Protein AF-A0A7K4IQ13-F1 (afdb_monomer)

Structure (mmCIF, N/CA/C/O backbone):
data_AF-A0A7K4IQ13-F1
#
_entry.id   AF-A0A7K4IQ13-F1
#
loop_
_atom_site.group_PDB
_atom_site.id
_atom_site.type_symbol
_atom_site.label_atom_id
_atom_site.label_alt_id
_atom_site.label_comp_id
_atom_site.label_asym_id
_atom_site.label_entity_id
_atom_site.label_seq_id
_atom_site.pdbx_PDB_ins_code
_atom_site.Cartn_x
_atom_site.Cartn_y
_atom_site.Cartn_z
_atom_site.occupancy
_atom_site.B_iso_or_equiv
_atom_site.auth_seq_id
_atom_site.auth_comp_id
_atom_site.auth_asym_id
_atom_site.auth_atom_id
_atom_site.pdbx_PDB_model_num
ATOM 1 N N . MET A 1 1 ? 28.614 -69.315 76.384 1.00 42.28 1 MET A N 1
ATOM 2 C CA . MET A 1 1 ? 30.089 -69.411 76.295 1.00 42.28 1 MET A CA 1
ATOM 3 C C . MET A 1 1 ? 30.608 -68.088 75.738 1.00 42.28 1 MET A C 1
ATOM 5 O O . MET A 1 1 ? 30.127 -67.662 74.700 1.00 42.28 1 MET A O 1
ATOM 9 N N . ARG A 1 2 ? 31.474 -67.392 76.486 1.00 43.94 2 ARG A N 1
ATOM 10 C CA . ARG A 1 2 ? 32.083 -66.089 76.145 1.00 43.94 2 ARG A CA 1
ATOM 11 C C . ARG A 1 2 ? 33.212 -66.243 75.112 1.00 43.94 2 ARG A C 1
ATOM 13 O O . ARG A 1 2 ? 33.940 -67.225 75.217 1.00 43.94 2 ARG A O 1
ATOM 20 N N . ARG A 1 3 ? 33.413 -65.222 74.262 1.00 45.34 3 ARG A N 1
ATOM 21 C CA . ARG A 1 3 ? 34.690 -64.561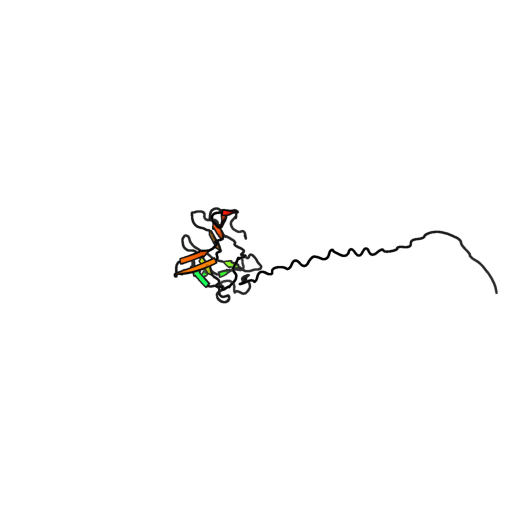 73.851 1.00 45.34 3 ARG A CA 1
ATOM 22 C C . ARG A 1 3 ? 34.339 -63.527 72.755 1.00 45.34 3 ARG A C 1
ATOM 24 O O . ARG A 1 3 ? 33.734 -63.914 71.771 1.00 45.34 3 ARG A O 1
ATOM 31 N N . ILE A 1 4 ? 34.369 -62.210 72.983 1.00 48.09 4 ILE A N 1
ATOM 32 C CA . ILE A 1 4 ? 35.481 -61.262 73.224 1.00 48.09 4 ILE A CA 1
ATOM 33 C C . ILE A 1 4 ? 36.246 -60.859 71.942 1.00 48.09 4 ILE A C 1
ATOM 35 O O . ILE A 1 4 ? 36.981 -61.660 71.384 1.00 48.09 4 ILE A O 1
ATOM 39 N N . LEU A 1 5 ? 36.079 -59.562 71.631 1.00 46.88 5 LEU A N 1
ATOM 40 C CA . LEU A 1 5 ? 36.962 -58.551 71.022 1.00 46.88 5 LEU A CA 1
ATOM 41 C C . LEU A 1 5 ? 37.501 -58.687 69.586 1.00 46.88 5 LEU A C 1
ATOM 43 O O . LEU A 1 5 ? 38.212 -59.618 69.235 1.00 46.88 5 LEU A O 1
ATOM 47 N N . GLY A 1 6 ? 37.318 -57.585 68.851 1.00 41.12 6 GLY A N 1
ATOM 48 C CA . GLY A 1 6 ? 38.087 -57.192 67.672 1.00 41.12 6 GLY A CA 1
ATOM 49 C C . GLY A 1 6 ? 37.894 -55.703 67.375 1.00 41.12 6 GLY A C 1
ATOM 50 O O . GLY A 1 6 ? 37.274 -55.340 66.385 1.00 41.12 6 GLY A O 1
ATOM 51 N N . LEU A 1 7 ? 38.350 -54.856 68.300 1.00 46.22 7 LEU A N 1
ATOM 52 C CA . LEU A 1 7 ? 38.384 -53.396 68.211 1.00 46.22 7 LEU A CA 1
ATOM 53 C C . LEU A 1 7 ? 39.556 -52.975 67.298 1.00 46.22 7 LEU A C 1
ATOM 55 O O . LEU A 1 7 ? 40.706 -53.216 67.651 1.00 46.22 7 LEU A O 1
ATOM 59 N N . GLY A 1 8 ? 39.278 -52.343 66.157 1.00 43.00 8 GLY A N 1
ATOM 60 C CA . GLY A 1 8 ? 40.251 -51.602 65.334 1.00 43.00 8 GLY A CA 1
ATOM 61 C C . GLY A 1 8 ? 39.627 -50.248 64.989 1.00 43.00 8 GLY A C 1
ATOM 62 O O . GLY A 1 8 ? 38.702 -50.198 64.194 1.00 43.00 8 GLY A O 1
ATOM 63 N N . ILE A 1 9 ? 39.808 -49.219 65.818 1.00 45.72 9 ILE A N 1
ATOM 64 C CA . ILE A 1 9 ? 40.898 -48.228 65.773 1.00 45.72 9 ILE A CA 1
ATOM 65 C C . ILE A 1 9 ? 40.763 -47.259 64.581 1.00 45.72 9 ILE A C 1
ATOM 67 O O . ILE A 1 9 ? 41.115 -47.571 63.455 1.00 45.72 9 ILE A O 1
ATOM 71 N N . LEU A 1 10 ? 40.307 -46.056 64.952 1.00 36.22 10 LEU A N 1
ATOM 72 C CA . LEU A 1 10 ? 40.740 -44.721 64.523 1.00 36.22 10 LEU A CA 1
ATOM 73 C C . LEU A 1 10 ? 40.599 -44.249 63.061 1.00 36.22 10 LEU A C 1
ATOM 75 O O . LEU A 1 10 ? 41.288 -44.688 62.153 1.00 36.22 10 LEU A O 1
ATOM 79 N N . MET A 1 11 ? 39.929 -43.095 63.006 1.00 38.78 11 MET A N 1
ATOM 80 C CA . MET A 1 11 ? 40.331 -41.857 62.329 1.00 38.78 11 MET A CA 1
ATOM 81 C C . MET A 1 11 ? 39.839 -41.563 60.907 1.00 38.78 11 MET A C 1
ATOM 83 O O . MET A 1 11 ? 40.251 -42.157 59.923 1.00 38.78 11 MET A O 1
ATOM 87 N N . ALA A 1 12 ? 39.113 -40.438 60.877 1.00 39.72 12 ALA A N 1
ATOM 88 C CA . ALA A 1 12 ? 39.183 -39.378 59.880 1.00 39.72 12 ALA A CA 1
ATOM 89 C C . ALA A 1 12 ? 38.514 -39.656 58.529 1.00 39.72 12 ALA A C 1
ATOM 91 O O . ALA A 1 12 ? 39.126 -40.145 57.592 1.00 39.72 12 ALA A O 1
ATOM 92 N N . THR A 1 13 ? 37.296 -39.148 58.348 1.00 45.19 13 THR A N 1
ATOM 93 C CA . THR A 1 13 ? 37.135 -37.822 57.725 1.00 45.19 13 THR A CA 1
ATOM 94 C C . THR A 1 13 ? 35.671 -37.385 57.723 1.00 45.19 13 THR A C 1
ATOM 96 O O . THR A 1 13 ? 34.765 -38.052 57.239 1.00 45.19 13 THR A O 1
ATOM 99 N N . LEU A 1 14 ? 35.485 -36.221 58.331 1.00 41.53 14 LEU A N 1
ATOM 100 C CA . LEU A 1 14 ? 34.365 -35.306 58.222 1.00 41.53 14 LEU A CA 1
ATOM 101 C C . LEU A 1 14 ? 34.115 -34.949 56.745 1.00 41.53 14 LEU A C 1
ATOM 103 O O . LEU A 1 14 ? 35.002 -34.379 56.117 1.00 41.53 14 LEU A O 1
ATOM 107 N N . LEU A 1 15 ? 32.917 -35.196 56.210 1.00 40.38 15 LEU A N 1
ATOM 108 C CA . LEU A 1 15 ? 32.418 -34.430 55.064 1.00 40.38 15 LEU A CA 1
ATOM 109 C C . LEU A 1 15 ? 30.905 -34.224 55.186 1.00 40.38 15 LEU A C 1
ATOM 111 O O . LEU A 1 15 ? 30.077 -34.972 54.674 1.00 40.38 15 LEU A O 1
ATOM 115 N N . LEU A 1 16 ? 30.569 -33.188 55.946 1.00 40.03 16 LEU A N 1
ATOM 116 C CA . LEU A 1 16 ? 29.243 -32.604 56.041 1.00 40.03 16 LEU A CA 1
ATOM 117 C C . LEU A 1 16 ? 29.014 -31.767 54.770 1.00 40.03 16 LEU A C 1
ATOM 119 O O . LEU A 1 16 ? 29.507 -30.646 54.681 1.00 40.03 16 LEU A O 1
ATOM 123 N N . ILE A 1 17 ? 28.310 -32.300 53.769 1.00 48.56 17 ILE A N 1
ATOM 124 C CA . ILE A 1 17 ? 27.869 -31.497 52.618 1.00 48.56 17 ILE A CA 1
ATOM 125 C C . ILE A 1 17 ? 26.557 -30.814 53.012 1.00 48.56 17 ILE A C 1
ATOM 127 O O . ILE A 1 17 ? 25.471 -31.371 52.863 1.00 48.56 17 ILE A O 1
ATOM 131 N N . ILE A 1 18 ? 26.667 -29.601 53.556 1.00 51.41 18 ILE A N 1
ATOM 132 C CA . ILE A 1 18 ? 25.549 -28.657 53.630 1.00 51.41 18 ILE A CA 1
ATOM 133 C C . ILE A 1 18 ? 25.369 -28.108 52.213 1.00 51.41 18 ILE A C 1
ATOM 135 O O . ILE A 1 18 ? 26.139 -27.262 51.767 1.00 51.41 18 ILE A O 1
ATOM 139 N N . ALA A 1 19 ? 24.373 -28.612 51.488 1.00 47.44 19 ALA A N 1
ATOM 140 C CA . ALA A 1 19 ? 23.923 -27.991 50.251 1.00 47.44 19 ALA A CA 1
ATOM 141 C C . ALA A 1 19 ? 23.098 -26.745 50.609 1.00 47.44 19 ALA A C 1
ATOM 143 O O . ALA A 1 19 ? 21.903 -26.827 50.889 1.00 47.44 19 ALA A O 1
ATOM 144 N N . THR A 1 20 ? 23.742 -25.582 50.653 1.00 50.31 20 THR A N 1
ATOM 145 C CA . THR A 1 20 ? 23.056 -24.289 50.693 1.00 50.31 20 THR A CA 1
ATOM 146 C C . THR A 1 20 ? 22.404 -24.039 49.336 1.00 50.31 20 THR A C 1
ATOM 148 O O . THR A 1 20 ? 23.072 -23.741 48.348 1.00 50.31 20 THR A O 1
ATOM 151 N N . VAL A 1 21 ? 21.078 -24.159 49.283 1.00 54.03 21 VAL A N 1
ATOM 152 C CA . VAL A 1 21 ? 20.276 -23.687 48.151 1.00 54.03 21 VAL A CA 1
ATOM 153 C C . VAL A 1 21 ? 20.292 -22.158 48.188 1.00 54.03 21 VAL A C 1
ATOM 155 O O . VAL A 1 21 ? 19.610 -21.538 49.000 1.00 54.03 21 VAL A O 1
ATOM 158 N N . LEU A 1 22 ? 21.098 -21.540 47.325 1.00 47.72 22 LEU A N 1
ATOM 159 C CA . LEU A 1 22 ? 20.989 -20.119 47.008 1.00 47.72 22 LEU A CA 1
ATOM 160 C C . LEU A 1 22 ? 19.733 -19.931 46.152 1.00 47.72 22 LEU A C 1
ATOM 162 O O . LEU A 1 22 ? 19.779 -20.032 44.929 1.00 47.72 22 LEU A O 1
ATOM 166 N N . THR A 1 23 ? 18.589 -19.680 46.788 1.00 52.91 23 THR A N 1
ATOM 167 C CA . THR A 1 23 ? 17.427 -19.131 46.086 1.00 52.91 23 THR A CA 1
ATOM 168 C C . THR A 1 23 ? 17.742 -17.684 45.728 1.00 52.91 23 THR A C 1
ATOM 170 O O . THR A 1 23 ? 17.546 -16.775 46.534 1.00 52.91 23 THR A O 1
ATOM 173 N N . THR A 1 24 ? 18.261 -17.456 44.526 1.00 53.44 24 THR A N 1
ATOM 174 C CA . THR A 1 24 ? 18.247 -16.126 43.922 1.00 53.44 24 THR A CA 1
ATOM 175 C C . THR A 1 24 ? 16.792 -15.802 43.601 1.00 53.44 24 THR A C 1
ATOM 177 O O . THR A 1 24 ? 16.239 -16.320 42.631 1.00 53.44 24 THR A O 1
ATOM 180 N N . SER A 1 25 ? 16.139 -14.994 44.434 1.00 58.91 25 SER A N 1
ATOM 181 C CA . SER A 1 25 ? 14.887 -14.351 44.042 1.00 58.91 25 SER A CA 1
ATOM 182 C C . SER A 1 25 ? 15.201 -13.456 42.846 1.00 58.91 25 SER A C 1
ATOM 184 O O . SER A 1 25 ? 15.948 -12.485 42.990 1.00 58.91 25 SER A O 1
ATOM 186 N N . ALA A 1 26 ? 14.685 -13.810 41.667 1.00 64.00 26 ALA A N 1
ATOM 187 C CA . ALA A 1 26 ? 14.697 -12.910 40.524 1.00 64.00 26 ALA A CA 1
ATOM 188 C C . ALA A 1 26 ? 14.085 -11.564 40.959 1.00 64.00 26 ALA A C 1
ATOM 190 O O . ALA A 1 26 ? 13.121 -11.567 41.735 1.00 64.00 26 ALA A O 1
ATOM 191 N N . PRO A 1 27 ? 14.649 -10.419 40.541 1.00 58.81 27 PRO A N 1
ATOM 192 C CA . PRO A 1 27 ? 14.040 -9.134 40.837 1.00 58.81 27 PRO A CA 1
ATOM 193 C C . PRO A 1 27 ? 12.624 -9.135 40.262 1.00 58.81 27 PRO A C 1
ATOM 195 O O . PRO A 1 27 ? 12.426 -9.536 39.118 1.00 58.81 27 PRO A O 1
ATOM 198 N N . ASN A 1 28 ? 11.652 -8.716 41.076 1.00 58.06 28 ASN A N 1
ATOM 199 C CA . ASN A 1 28 ? 10.285 -8.470 40.636 1.00 58.06 28 ASN A CA 1
ATOM 200 C C . ASN A 1 28 ? 10.346 -7.578 39.393 1.00 58.06 28 ASN A C 1
ATOM 202 O O . ASN A 1 28 ? 10.664 -6.391 39.508 1.00 58.06 28 ASN A O 1
ATOM 206 N N . GLU A 1 29 ? 10.076 -8.143 38.216 1.00 60.78 29 GLU A N 1
ATOM 207 C CA . GLU A 1 29 ? 9.825 -7.346 37.027 1.00 60.78 29 GLU A CA 1
ATOM 208 C C . GLU A 1 29 ? 8.615 -6.481 37.355 1.00 60.78 29 GLU A C 1
ATOM 210 O O . GLU A 1 29 ? 7.496 -6.969 37.531 1.00 60.78 29 GLU A O 1
ATOM 215 N N . ALA A 1 30 ? 8.868 -5.187 37.543 1.00 54.69 30 ALA A N 1
ATOM 216 C CA . ALA A 1 30 ? 7.815 -4.202 37.599 1.00 54.69 30 ALA A CA 1
ATOM 217 C C . ALA A 1 30 ? 6.962 -4.429 36.353 1.00 54.69 30 ALA A C 1
ATOM 219 O O . ALA A 1 30 ? 7.475 -4.346 35.237 1.00 54.69 30 ALA A O 1
ATOM 220 N N . SER A 1 31 ? 5.688 -4.767 36.553 1.00 55.50 31 SER A N 1
ATOM 221 C CA . SER A 1 31 ? 4.719 -4.886 35.477 1.00 55.50 31 SER A CA 1
ATOM 222 C C . SER A 1 31 ? 4.691 -3.548 34.753 1.00 55.50 31 SER A C 1
ATOM 224 O O . SER A 1 31 ? 4.057 -2.590 35.206 1.00 55.50 31 SER A O 1
ATOM 226 N N . ILE A 1 32 ? 5.431 -3.451 33.652 1.00 54.22 32 ILE A N 1
ATOM 227 C CA . ILE A 1 32 ? 5.249 -2.368 32.709 1.00 54.22 32 ILE A CA 1
ATOM 228 C C . ILE A 1 32 ? 3.815 -2.564 32.254 1.00 54.22 32 ILE A C 1
ATOM 230 O O . ILE A 1 32 ? 3.500 -3.589 31.653 1.00 54.22 32 ILE A O 1
ATOM 234 N N . ASN A 1 33 ? 2.934 -1.639 32.632 1.00 47.25 33 ASN A N 1
ATOM 235 C CA . ASN A 1 33 ? 1.609 -1.545 32.046 1.00 47.25 33 ASN A CA 1
ATOM 236 C C . ASN A 1 33 ? 1.839 -1.450 30.540 1.00 47.25 33 ASN A C 1
ATOM 238 O O . ASN A 1 33 ? 2.146 -0.374 30.024 1.00 47.25 33 ASN A O 1
ATOM 242 N N . SER A 1 34 ? 1.782 -2.589 29.851 1.00 50.12 34 SER A N 1
ATOM 243 C CA . SER A 1 34 ? 1.818 -2.628 28.408 1.00 50.12 34 SER A CA 1
ATOM 244 C C . SER A 1 34 ? 0.577 -1.859 27.998 1.00 50.12 34 SER A C 1
ATOM 246 O O . SER A 1 34 ? -0.543 -2.340 28.177 1.00 50.12 34 SER A O 1
ATOM 248 N N . PHE A 1 35 ? 0.762 -0.633 27.518 1.00 51.22 35 PHE A N 1
ATOM 249 C CA . PHE A 1 35 ? -0.228 -0.002 26.668 1.00 51.22 35 PHE A CA 1
ATOM 250 C C . PHE A 1 35 ? -0.378 -0.957 25.488 1.00 51.22 35 PHE A C 1
ATOM 252 O O . PHE A 1 35 ? 0.400 -0.891 24.543 1.00 51.22 35 PHE A O 1
ATOM 259 N N . ALA A 1 36 ? -1.302 -1.913 25.579 1.00 57.41 36 ALA A N 1
ATOM 260 C CA . ALA A 1 36 ? -1.771 -2.610 24.405 1.00 57.41 36 ALA A CA 1
ATOM 261 C C . ALA A 1 36 ? -2.447 -1.507 23.587 1.00 57.41 36 ALA A C 1
ATOM 263 O O . ALA A 1 36 ? -3.448 -0.951 24.058 1.00 57.41 36 ALA A O 1
ATOM 264 N N . PRO A 1 37 ? -1.865 -1.070 22.455 1.00 66.12 37 PRO A N 1
ATOM 265 C CA . PRO A 1 37 ? -2.533 -0.082 21.630 1.00 66.12 37 PRO A CA 1
ATOM 266 C C . PRO A 1 37 ? -3.921 -0.634 21.309 1.00 66.12 37 PRO A C 1
ATOM 268 O O . PRO A 1 37 ? -4.062 -1.820 21.014 1.00 66.12 37 PRO A O 1
ATOM 271 N N . ASN A 1 38 ? -4.955 0.200 21.418 1.00 85.81 38 ASN A N 1
ATOM 272 C CA . ASN A 1 38 ? -6.277 -0.189 20.949 1.00 85.81 38 ASN A CA 1
ATOM 273 C C . ASN A 1 38 ? -6.179 -0.368 19.427 1.00 85.81 38 ASN A C 1
ATOM 275 O O . ASN A 1 38 ? -6.113 0.615 18.686 1.00 85.81 38 ASN A O 1
ATOM 279 N N . VAL A 1 39 ? -6.045 -1.617 18.981 1.00 90.94 39 VAL A N 1
ATOM 280 C CA . VAL A 1 39 ? -5.856 -1.962 17.573 1.00 90.94 39 VAL A CA 1
ATOM 281 C C . VAL A 1 39 ? -7.176 -1.716 16.852 1.00 90.94 39 VAL A C 1
ATOM 283 O O . VAL A 1 39 ? -8.140 -2.448 17.052 1.00 90.94 39 VAL A O 1
ATOM 286 N N . LEU A 1 40 ? -7.218 -0.680 16.006 1.00 92.75 40 LEU A N 1
ATOM 287 C CA . LEU A 1 40 ? -8.402 -0.375 15.193 1.00 92.75 40 LEU A CA 1
ATOM 288 C C . LEU A 1 40 ? -8.670 -1.480 14.165 1.00 92.75 40 LEU A C 1
ATOM 290 O O . LEU A 1 40 ? -9.816 -1.860 13.950 1.00 92.75 40 LEU A O 1
ATOM 294 N N . PHE A 1 41 ? -7.607 -1.986 13.538 1.00 93.19 41 PHE A N 1
ATOM 295 C CA . PHE A 1 41 ? -7.611 -3.200 12.732 1.00 93.19 41 PHE A CA 1
ATOM 296 C C . PHE A 1 41 ? -6.178 -3.728 12.582 1.00 93.19 41 PHE A C 1
ATOM 298 O O . PHE A 1 41 ? -5.214 -2.972 12.716 1.00 93.19 41 PHE A O 1
ATOM 305 N N . ALA A 1 42 ? -6.057 -5.017 12.285 1.00 95.06 42 ALA A N 1
ATOM 306 C CA . ALA A 1 42 ? -4.822 -5.668 11.870 1.00 95.06 42 ALA A CA 1
ATOM 307 C C . ALA A 1 42 ? -5.166 -6.722 10.815 1.00 95.06 42 ALA A C 1
ATOM 309 O O . ALA A 1 42 ? -6.273 -7.266 10.826 1.00 95.06 42 ALA A O 1
ATOM 310 N N . ASP A 1 43 ? -4.239 -6.969 9.898 1.00 96.81 43 ASP A N 1
ATOM 311 C CA . ASP A 1 43 ? -4.412 -7.953 8.838 1.00 96.81 43 ASP A CA 1
ATOM 312 C C . ASP A 1 43 ? -3.044 -8.514 8.441 1.00 96.81 43 ASP A C 1
ATOM 314 O O . ASP A 1 43 ? -2.156 -7.751 8.062 1.00 96.81 43 ASP A O 1
ATOM 318 N N . ASP A 1 44 ? -2.868 -9.825 8.586 1.00 97.38 44 ASP A N 1
ATOM 319 C CA . ASP A 1 44 ? -1.679 -10.569 8.150 1.00 97.38 44 ASP A CA 1
ATOM 320 C C . ASP A 1 44 ? -1.901 -11.278 6.805 1.00 97.38 44 ASP A C 1
ATOM 322 O O . ASP A 1 44 ? -0.998 -11.918 6.281 1.00 97.38 44 ASP A O 1
ATOM 326 N N . PHE A 1 45 ? -3.100 -11.132 6.230 1.00 98.12 45 PHE A N 1
ATOM 327 C CA . PHE A 1 45 ? -3.538 -11.724 4.971 1.00 98.12 45 PHE A CA 1
ATOM 328 C C . PHE A 1 45 ? -3.650 -13.256 4.924 1.00 98.12 45 PHE A C 1
ATOM 330 O O . PHE A 1 45 ? -4.013 -13.812 3.884 1.00 98.12 45 PHE A O 1
ATOM 337 N N . GLU A 1 46 ? -3.450 -13.966 6.033 1.00 98.38 46 GLU A N 1
ATOM 338 C CA . GLU A 1 46 ? -3.466 -15.436 6.039 1.00 98.38 46 GLU A CA 1
ATOM 339 C C . GLU A 1 46 ? -4.857 -16.025 5.785 1.00 98.38 46 GLU A C 1
ATOM 341 O O . GLU A 1 46 ? -4.995 -17.109 5.206 1.00 98.38 46 GLU A O 1
ATOM 346 N N . GLY A 1 47 ? -5.898 -15.286 6.178 1.00 97.00 47 GLY A N 1
ATOM 347 C CA . GLY A 1 47 ? -7.298 -15.698 6.074 1.00 97.00 47 GLY A CA 1
ATOM 348 C C . GLY A 1 47 ? -7.885 -15.686 4.659 1.00 97.00 47 GLY A C 1
ATOM 349 O O . GLY A 1 47 ? -9.038 -16.080 4.490 1.00 97.00 47 GLY A O 1
ATOM 350 N N . TYR A 1 48 ? -7.133 -15.242 3.650 1.00 98.19 48 TYR A N 1
ATOM 351 C CA . TYR A 1 48 ? -7.630 -15.078 2.283 1.00 98.19 48 TYR A CA 1
ATOM 352 C C . TYR A 1 48 ? -7.116 -16.158 1.326 1.00 98.19 48 TYR A C 1
ATOM 354 O O . TYR A 1 48 ? -6.076 -16.785 1.547 1.00 98.19 48 TYR A O 1
ATOM 362 N N . GLU A 1 49 ? -7.856 -16.378 0.243 1.00 98.31 49 GLU A N 1
ATOM 363 C CA . GLU A 1 49 ? -7.486 -17.317 -0.814 1.00 98.31 49 GLU A CA 1
ATOM 364 C C . GLU A 1 49 ? -6.424 -16.702 -1.738 1.00 98.31 49 GLU A C 1
ATOM 366 O O . GLU A 1 49 ? -6.548 -15.551 -2.162 1.00 98.31 49 GLU A O 1
ATOM 371 N N . VAL A 1 50 ? -5.380 -17.473 -2.053 1.00 98.62 50 VAL A N 1
ATOM 372 C CA . VAL A 1 50 ? -4.328 -17.065 -2.998 1.00 98.62 50 VAL A CA 1
ATOM 373 C C . VAL A 1 50 ? -4.939 -16.856 -4.386 1.00 98.62 50 VAL A C 1
ATOM 375 O O . VAL A 1 50 ? -5.785 -17.632 -4.819 1.00 98.62 50 VAL A O 1
ATOM 378 N N . GLY A 1 51 ? -4.519 -15.804 -5.087 1.00 98.56 51 GLY A N 1
ATOM 379 C CA . GLY A 1 51 ? -5.066 -15.423 -6.391 1.00 98.56 51 GLY A CA 1
ATOM 380 C C . GLY A 1 51 ? -6.359 -14.605 -6.318 1.00 98.56 51 GLY A C 1
ATOM 381 O O . GLY A 1 51 ? -6.960 -14.328 -7.353 1.00 98.56 51 GLY A O 1
ATOM 382 N N . THR A 1 52 ? -6.796 -14.199 -5.121 1.00 98.50 52 THR A N 1
ATOM 383 C CA . THR A 1 52 ? -7.985 -13.350 -4.932 1.00 98.50 52 THR A CA 1
ATOM 384 C C . THR A 1 52 ? -7.625 -12.023 -4.272 1.00 98.50 52 THR A C 1
ATOM 386 O O . THR A 1 52 ? -6.657 -11.946 -3.521 1.00 98.50 52 THR A O 1
ATOM 389 N N . PHE A 1 53 ? -8.404 -10.967 -4.517 1.00 98.75 53 PHE A N 1
ATOM 390 C CA . PHE A 1 53 ? -8.314 -9.733 -3.731 1.00 98.75 53 PHE A CA 1
ATOM 391 C C . PHE A 1 53 ? -9.105 -9.894 -2.414 1.00 98.75 53 PHE A C 1
ATOM 393 O O . PHE A 1 53 ? -10.198 -10.471 -2.438 1.00 98.75 53 PHE A O 1
ATOM 400 N N . PRO A 1 54 ? -8.629 -9.371 -1.264 1.00 98.44 54 PRO A N 1
ATOM 401 C CA . PRO A 1 54 ? -9.203 -9.639 0.062 1.00 98.44 54 PRO A CA 1
ATOM 402 C C . PRO A 1 54 ? -10.507 -8.868 0.371 1.00 98.44 54 PRO A C 1
ATOM 404 O O . PRO A 1 54 ? -10.693 -8.326 1.466 1.00 98.44 54 PRO A O 1
ATOM 407 N N . PHE A 1 55 ? -11.457 -8.837 -0.571 1.00 98.38 55 PHE A N 1
ATOM 408 C CA . PHE A 1 55 ? -12.759 -8.175 -0.414 1.00 98.38 55 PHE A CA 1
ATOM 409 C C . PHE A 1 55 ? -13.550 -8.693 0.795 1.00 98.38 55 PHE A C 1
ATOM 411 O O . PHE A 1 55 ? -14.212 -7.914 1.480 1.00 98.38 55 PHE A O 1
ATOM 418 N N . SER A 1 56 ? -13.455 -9.992 1.103 1.00 97.50 56 SER A N 1
ATOM 419 C CA . SER A 1 56 ? -14.118 -10.609 2.265 1.00 97.50 56 SER A CA 1
ATOM 420 C C . SER A 1 56 ? -13.646 -10.033 3.603 1.00 97.50 56 SER A C 1
ATOM 422 O O . SER A 1 56 ? -14.378 -10.078 4.589 1.00 97.50 56 SER A O 1
ATOM 424 N N . GLY A 1 57 ? -12.451 -9.441 3.626 1.00 96.81 57 GLY A N 1
ATOM 425 C CA . GLY A 1 57 ? -11.881 -8.742 4.769 1.00 96.81 57 GLY A CA 1
ATOM 426 C C . GLY A 1 57 ? -12.314 -7.289 4.902 1.00 96.81 57 GLY A C 1
ATOM 427 O O . GLY A 1 57 ? -11.833 -6.599 5.798 1.00 96.81 57 GLY A O 1
ATOM 428 N N . GLY A 1 58 ? -13.153 -6.784 3.997 1.00 97.69 58 GLY A N 1
ATOM 429 C CA . GLY A 1 58 ? -13.506 -5.366 3.930 1.00 97.69 58 GLY A CA 1
ATOM 430 C C . GLY A 1 58 ? -12.411 -4.481 3.328 1.00 97.69 58 GLY A C 1
ATOM 431 O O . GLY A 1 58 ? -12.432 -3.268 3.537 1.00 97.69 58 GLY A O 1
ATOM 432 N N . TRP A 1 59 ? -11.447 -5.068 2.611 1.00 98.38 59 TRP A N 1
ATOM 433 C CA . TRP A 1 59 ? -10.561 -4.298 1.744 1.00 98.38 59 TRP A CA 1
ATOM 434 C C . TRP A 1 59 ? -11.309 -3.867 0.487 1.00 98.38 59 TRP A C 1
ATOM 436 O O . TRP A 1 59 ? -12.088 -4.621 -0.092 1.00 98.38 59 TRP A O 1
ATOM 446 N N . GLU A 1 60 ? -11.036 -2.649 0.048 1.00 97.94 60 GLU A N 1
ATOM 447 C CA . GLU A 1 60 ? -11.572 -2.062 -1.170 1.00 97.94 60 GLU A CA 1
ATOM 448 C C . GLU A 1 60 ? -10.431 -1.833 -2.155 1.00 97.94 60 GLU A C 1
ATOM 450 O O . GLU A 1 60 ? -9.383 -1.312 -1.773 1.00 97.94 60 GLU A O 1
ATOM 455 N N . LEU A 1 61 ? -10.644 -2.178 -3.424 1.00 97.75 61 LEU A N 1
ATOM 456 C CA . LEU A 1 61 ? -9.750 -1.798 -4.511 1.00 97.75 61 LEU A CA 1
ATOM 457 C C . LEU A 1 61 ? -10.262 -0.489 -5.115 1.00 97.75 61 LEU A C 1
ATOM 459 O O . LEU A 1 61 ? -11.311 -0.466 -5.754 1.00 97.75 61 LEU A O 1
ATOM 463 N N . TRP A 1 62 ? -9.565 0.615 -4.861 1.00 97.12 62 TRP A N 1
ATOM 464 C CA . TRP A 1 62 ? -9.977 1.932 -5.354 1.00 97.12 62 TRP A CA 1
ATOM 465 C C . TRP A 1 62 ? -9.434 2.214 -6.747 1.00 97.12 62 TRP A C 1
ATOM 467 O O . TRP A 1 62 ? -10.174 2.698 -7.600 1.00 97.12 62 TRP A O 1
ATOM 477 N N . PHE A 1 63 ? -8.160 1.894 -6.973 1.00 96.69 63 PHE A N 1
ATOM 478 C CA . PHE A 1 63 ? -7.491 2.008 -8.267 1.00 96.69 63 PHE A CA 1
ATOM 479 C C . PHE A 1 63 ? -6.799 0.684 -8.554 1.00 96.69 63 PHE A C 1
ATOM 481 O O . PHE A 1 63 ? -6.178 0.110 -7.660 1.00 96.69 63 PHE A O 1
ATOM 488 N N . ASN A 1 64 ? -6.914 0.190 -9.779 1.00 96.88 64 ASN A N 1
ATOM 489 C CA . ASN A 1 64 ? -6.505 -1.168 -10.120 1.00 96.88 64 ASN A CA 1
ATOM 490 C C . ASN A 1 64 ? -5.137 -1.272 -10.798 1.00 96.88 64 ASN A C 1
ATOM 492 O O . ASN A 1 64 ? -4.745 -2.371 -11.175 1.00 96.88 64 ASN A O 1
ATOM 496 N N . GLY A 1 65 ? -4.405 -0.163 -10.951 1.00 96.44 65 GLY A N 1
ATOM 497 C CA . GLY A 1 65 ? -3.073 -0.191 -11.547 1.00 96.44 65 GLY A CA 1
ATOM 498 C C . GLY A 1 65 ? -3.072 -0.873 -12.918 1.00 96.44 65 GLY A C 1
ATOM 499 O O . GLY A 1 65 ? -3.756 -0.423 -13.836 1.00 96.44 65 GLY A O 1
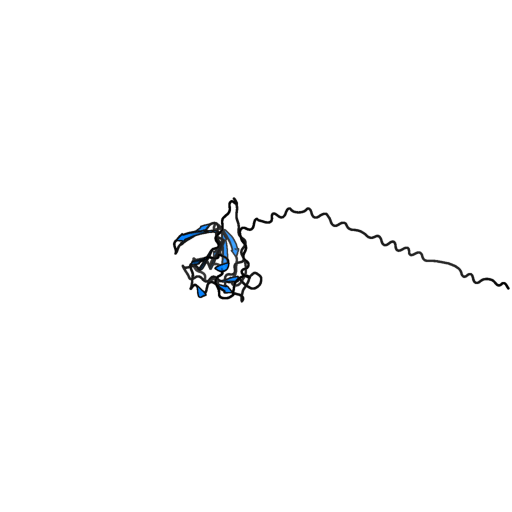ATOM 500 N N . VAL A 1 66 ? -2.311 -1.961 -13.053 1.00 97.12 66 VAL A N 1
ATOM 501 C CA . VAL A 1 66 ? -2.216 -2.739 -14.304 1.00 97.12 66 VAL A CA 1
ATOM 502 C C . VAL A 1 66 ? -3.424 -3.645 -14.598 1.00 97.12 66 VAL A C 1
ATOM 504 O O . VAL A 1 66 ? -3.498 -4.190 -15.694 1.00 97.12 66 VAL A O 1
ATOM 507 N N . GLY A 1 67 ? -4.370 -3.796 -13.667 1.00 98.06 67 GLY A N 1
ATOM 508 C CA . GLY A 1 67 ? -5.562 -4.642 -13.811 1.00 98.06 67 GLY A CA 1
ATOM 509 C C . GLY A 1 67 ? -5.951 -5.320 -12.497 1.00 98.06 67 GLY A C 1
ATOM 510 O O . GLY A 1 67 ? -5.095 -5.546 -11.639 1.00 98.06 67 GLY A O 1
ATOM 511 N N . ASP A 1 68 ? -7.236 -5.638 -12.329 1.00 98.06 68 ASP A N 1
ATOM 512 C CA . ASP A 1 68 ? -7.788 -6.231 -11.100 1.00 98.06 68 ASP A CA 1
ATOM 513 C C . ASP A 1 68 ? -7.145 -7.594 -10.793 1.00 98.06 68 ASP A C 1
ATOM 515 O O . ASP A 1 68 ? -6.875 -7.914 -9.639 1.00 98.06 68 ASP A O 1
ATOM 519 N N . GLU A 1 69 ? -6.829 -8.369 -11.831 1.00 97.75 69 GLU A N 1
ATOM 520 C CA . GLU A 1 69 ? -6.216 -9.696 -11.756 1.00 97.75 69 GLU A CA 1
ATOM 521 C C . GLU A 1 69 ? -4.786 -9.698 -11.194 1.00 97.75 69 GLU A C 1
ATOM 523 O O . GLU A 1 69 ? -4.273 -10.754 -10.834 1.00 97.75 69 GLU A O 1
ATOM 528 N N . TYR A 1 70 ? -4.144 -8.531 -11.099 1.00 98.31 70 TYR A N 1
ATOM 529 C CA . TYR A 1 70 ? -2.796 -8.380 -10.543 1.00 98.31 70 TYR A CA 1
ATOM 530 C C . TYR A 1 70 ? -2.797 -7.927 -9.078 1.00 98.31 70 TYR A C 1
ATOM 532 O O . TYR A 1 70 ? -1.739 -7.920 -8.442 1.00 98.31 70 TYR A O 1
ATOM 540 N N . GLN A 1 71 ? -3.969 -7.559 -8.548 1.00 98.56 71 GLN A N 1
ATOM 541 C CA . GLN A 1 71 ? -4.154 -7.086 -7.178 1.00 98.56 71 GLN A CA 1
ATOM 542 C C . GLN A 1 71 ? -4.705 -8.255 -6.374 1.00 98.56 71 GLN A C 1
ATOM 544 O O . GLN A 1 71 ? -5.904 -8.531 -6.380 1.00 98.56 71 GLN A O 1
ATOM 549 N N . MET A 1 72 ? -3.822 -9.013 -5.741 1.00 98.62 72 MET A N 1
ATOM 550 C CA . MET A 1 72 ? -4.204 -10.312 -5.201 1.00 98.62 72 MET A CA 1
ATOM 551 C C . MET A 1 72 ? -3.332 -10.730 -4.036 1.00 98.62 72 MET A C 1
ATOM 553 O O . MET A 1 72 ? -2.214 -10.256 -3.847 1.00 98.62 72 MET A O 1
ATOM 557 N N . ILE A 1 73 ? -3.869 -11.659 -3.263 1.00 98.75 73 ILE A N 1
ATOM 558 C CA . ILE A 1 73 ? -3.124 -12.395 -2.263 1.00 98.75 73 ILE A CA 1
ATOM 559 C C . ILE A 1 73 ? -2.189 -13.372 -2.966 1.00 98.75 73 ILE A C 1
ATOM 561 O O . ILE A 1 73 ? -2.619 -14.155 -3.814 1.00 98.75 73 ILE A O 1
ATOM 565 N N . VAL A 1 74 ? -0.917 -13.329 -2.593 1.00 98.56 74 VAL A N 1
ATOM 566 C CA . VAL A 1 74 ? 0.141 -14.204 -3.105 1.00 98.56 74 VAL A CA 1
ATOM 567 C C . VAL A 1 74 ? 0.775 -14.980 -1.954 1.00 98.56 74 VAL A C 1
ATOM 569 O O . VAL A 1 74 ? 0.710 -14.534 -0.809 1.00 98.56 74 VAL A O 1
ATOM 572 N N . ASP A 1 75 ? 1.372 -16.134 -2.248 1.00 98.31 75 ASP A N 1
ATOM 573 C CA . ASP A 1 75 ? 2.024 -17.023 -1.271 1.00 98.31 75 ASP A CA 1
ATOM 574 C C . ASP A 1 75 ? 3.489 -17.360 -1.604 1.00 98.31 75 ASP A C 1
ATOM 576 O O . ASP A 1 75 ? 4.161 -18.089 -0.875 1.00 98.31 75 ASP A O 1
ATOM 580 N N . ASN A 1 76 ? 4.014 -16.818 -2.703 1.00 97.19 76 ASN A N 1
ATOM 581 C CA . ASN A 1 76 ? 5.416 -16.964 -3.082 1.00 97.19 76 ASN A CA 1
ATOM 582 C C . ASN A 1 76 ? 6.337 -15.999 -2.316 1.00 97.19 76 ASN A C 1
ATOM 584 O O . ASN A 1 76 ? 7.529 -16.274 -2.193 1.00 97.19 76 ASN A O 1
ATOM 588 N N . ILE A 1 77 ? 5.794 -14.881 -1.822 1.00 96.19 77 ILE A N 1
ATOM 589 C CA . ILE A 1 77 ? 6.489 -13.811 -1.097 1.00 96.19 77 ILE A CA 1
ATOM 590 C C . ILE A 1 77 ? 5.585 -13.321 0.046 1.00 96.19 77 ILE A C 1
ATOM 592 O O . ILE A 1 77 ? 4.422 -12.976 -0.168 1.00 96.19 77 ILE A O 1
ATOM 596 N N . SER A 1 78 ? 6.121 -13.257 1.267 1.00 96.88 78 SER A N 1
ATOM 597 C CA . SER A 1 78 ? 5.391 -12.810 2.459 1.00 96.88 78 SER A CA 1
ATOM 598 C C . SER A 1 78 ? 6.321 -12.181 3.497 1.00 96.88 78 SER A C 1
ATOM 600 O O . SER A 1 78 ? 7.505 -12.514 3.581 1.00 96.88 78 SER A O 1
ATOM 602 N N . ALA A 1 79 ? 5.773 -11.265 4.300 1.00 95.25 79 ALA A N 1
ATOM 603 C CA . ALA A 1 79 ? 6.454 -10.748 5.486 1.00 95.25 79 ALA A CA 1
ATOM 604 C C . ALA A 1 79 ? 6.206 -11.644 6.708 1.00 95.25 79 ALA A C 1
ATOM 606 O O . ALA A 1 79 ? 7.094 -11.821 7.538 1.00 95.25 79 ALA A O 1
ATOM 607 N N . SER A 1 80 ? 4.989 -12.183 6.845 1.00 85.75 80 SER A N 1
ATOM 608 C CA . SER A 1 80 ? 4.617 -13.096 7.926 1.00 85.75 80 SER A CA 1
ATOM 609 C C . SER A 1 80 ? 3.192 -13.637 7.740 1.00 85.75 80 SER A C 1
ATOM 611 O O . SER A 1 80 ? 2.291 -12.815 7.606 1.00 85.75 80 SER A O 1
ATOM 613 N N . PRO A 1 81 ? 2.952 -14.947 7.938 1.00 92.44 81 PRO A N 1
ATOM 614 C CA . PRO A 1 81 ? 3.879 -16.052 7.725 1.00 92.44 81 PRO A CA 1
ATOM 615 C C . PRO A 1 81 ? 3.997 -16.439 6.246 1.00 92.44 81 PRO A C 1
ATOM 617 O O . PRO A 1 81 ? 5.114 -16.508 5.746 1.00 92.44 81 PRO A O 1
ATOM 620 N N . THR A 1 82 ? 2.897 -16.680 5.528 1.00 97.88 82 THR A N 1
ATOM 621 C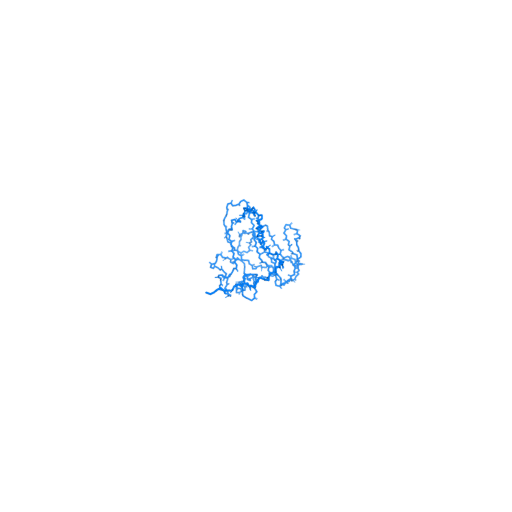 CA . THR A 1 82 ? 2.931 -17.330 4.202 1.00 97.88 82 THR A CA 1
ATOM 622 C C . THR A 1 82 ? 2.316 -16.515 3.083 1.00 97.88 82 THR A C 1
ATOM 624 O O . THR A 1 82 ? 2.650 -16.766 1.932 1.00 97.88 82 THR A O 1
ATOM 627 N N . LYS A 1 83 ? 1.478 -15.524 3.390 1.00 98.62 83 LYS A N 1
ATOM 628 C CA . LYS A 1 83 ? 0.768 -14.727 2.393 1.00 98.62 83 LYS A CA 1
ATOM 629 C C . LYS A 1 83 ? 1.077 -13.243 2.516 1.00 98.62 83 LYS A C 1
ATOM 631 O O . LYS A 1 83 ? 1.519 -12.745 3.550 1.00 98.62 83 LYS A O 1
ATOM 636 N N . SER A 1 84 ? 0.855 -12.520 1.428 1.00 98.56 84 SER A N 1
ATO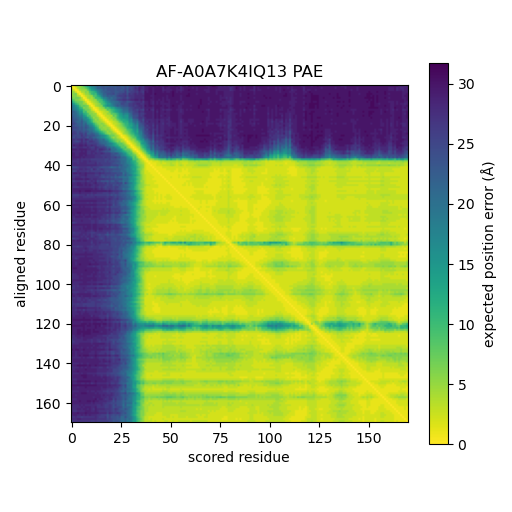M 637 C CA . SER A 1 84 ? 0.836 -11.059 1.419 1.00 98.56 84 SER A CA 1
ATOM 638 C C . SER A 1 84 ? -0.113 -10.533 0.348 1.00 98.56 84 SER A C 1
ATOM 640 O O . SER A 1 84 ? -0.498 -11.259 -0.569 1.00 98.56 84 SER A O 1
ATOM 642 N N . LEU A 1 85 ? -0.517 -9.269 0.474 1.00 98.50 85 LEU A N 1
ATOM 643 C CA . LEU A 1 85 ? -1.236 -8.562 -0.579 1.00 98.50 85 LEU A CA 1
ATOM 644 C C . LEU A 1 85 ? -0.235 -7.963 -1.571 1.00 98.50 85 LEU A C 1
ATOM 646 O O . LEU A 1 85 ? 0.534 -7.072 -1.211 1.00 98.50 85 LEU A O 1
ATOM 650 N N . GLN A 1 86 ? -0.297 -8.408 -2.822 1.00 98.38 86 GLN A N 1
ATOM 651 C CA . GLN A 1 86 ? 0.419 -7.800 -3.935 1.00 98.38 86 GLN A CA 1
ATOM 652 C C . GLN A 1 86 ? -0.411 -6.665 -4.536 1.00 98.38 86 GLN A C 1
ATOM 654 O O . GLN A 1 86 ? -1.603 -6.833 -4.808 1.00 98.38 86 GLN A O 1
ATOM 659 N N . LEU A 1 87 ? 0.243 -5.529 -4.787 1.00 98.38 87 LEU A N 1
ATOM 660 C CA . LEU A 1 87 ? -0.313 -4.422 -5.556 1.00 98.38 87 LEU A CA 1
ATOM 661 C C . LEU A 1 87 ? 0.649 -4.032 -6.675 1.00 98.38 87 LEU A C 1
ATOM 663 O O . LEU A 1 87 ? 1.826 -3.786 -6.423 1.00 98.38 87 LEU A O 1
ATOM 667 N N . TRP A 1 88 ? 0.142 -3.932 -7.902 1.00 97.38 88 TRP A N 1
ATOM 668 C CA . TRP A 1 88 ? 0.927 -3.569 -9.076 1.00 97.38 88 TRP A CA 1
ATOM 669 C C . TRP A 1 88 ? 0.314 -2.366 -9.799 1.00 97.38 88 TRP A C 1
ATOM 671 O O . TRP A 1 88 ? -0.729 -2.456 -10.450 1.00 97.38 88 TRP A O 1
ATOM 681 N N . GLY A 1 89 ? 0.983 -1.219 -9.663 1.00 94.88 89 GLY A N 1
ATOM 682 C CA . GLY A 1 89 ? 0.679 0.012 -10.392 1.00 94.88 89 GLY A CA 1
ATOM 683 C C . GLY A 1 89 ? 1.414 0.142 -11.730 1.00 94.88 89 GLY A C 1
ATOM 684 O O . GLY A 1 89 ? 2.298 -0.635 -12.071 1.00 94.88 89 GLY A O 1
ATOM 685 N N . LEU A 1 90 ? 1.074 1.187 -12.473 1.00 91.44 90 LEU A N 1
ATOM 686 C CA . LEU A 1 90 ? 1.801 1.657 -13.650 1.00 91.44 90 LEU A CA 1
ATOM 687 C C . LEU A 1 90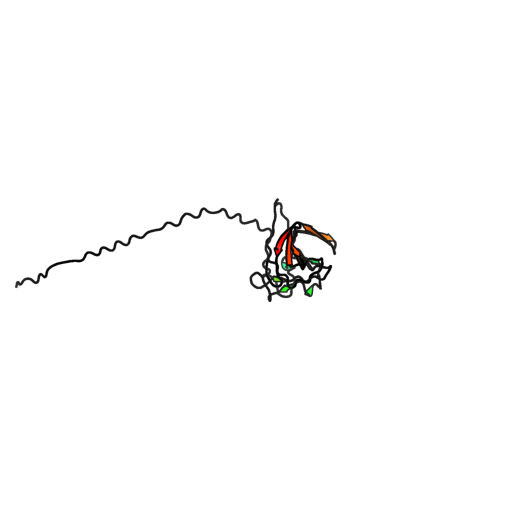 ? 2.148 3.138 -13.479 1.00 91.44 90 LEU A C 1
ATOM 689 O O . LEU A 1 90 ? 1.580 3.830 -12.634 1.00 91.44 90 LEU A O 1
ATOM 693 N N . SER A 1 91 ? 3.089 3.647 -14.274 1.00 88.69 91 SER A N 1
ATOM 694 C CA . SER A 1 91 ? 3.490 5.052 -14.159 1.00 88.69 91 SER A CA 1
ATOM 695 C C . SER A 1 91 ? 2.293 5.988 -14.364 1.00 88.69 91 SER A C 1
ATOM 697 O O . SER A 1 91 ? 1.635 5.963 -15.401 1.00 88.69 91 SER A O 1
ATOM 699 N N . GLY A 1 92 ? 2.012 6.824 -13.365 1.00 88.94 92 GLY A N 1
ATOM 700 C CA . GLY A 1 92 ? 0.860 7.727 -13.345 1.00 88.94 92 GLY A CA 1
ATOM 701 C C . GLY A 1 92 ? -0.468 7.091 -12.916 1.00 88.94 92 GLY A C 1
ATOM 702 O O . GLY A 1 92 ? -1.462 7.812 -12.842 1.00 88.94 92 GLY A O 1
ATOM 703 N N . TRP A 1 93 ? -0.510 5.790 -12.606 1.00 92.56 93 TRP A N 1
ATOM 704 C CA . TRP A 1 93 ? -1.716 5.106 -12.132 1.00 92.56 93 TRP A CA 1
ATOM 705 C C . TRP A 1 93 ? -1.384 3.982 -11.141 1.00 92.56 93 TRP A C 1
ATOM 707 O O . TRP A 1 93 ? -1.005 2.870 -11.508 1.00 92.56 93 TRP A O 1
ATOM 717 N N . ALA A 1 94 ? -1.526 4.282 -9.852 1.00 93.62 94 ALA A N 1
ATOM 718 C CA . ALA A 1 94 ? -1.255 3.329 -8.784 1.00 93.62 94 ALA A CA 1
ATOM 719 C C . ALA A 1 94 ? -2.320 2.221 -8.711 1.00 93.62 94 ALA A C 1
ATOM 721 O O . ALA A 1 94 ? -3.489 2.441 -9.031 1.00 93.62 94 ALA A O 1
ATOM 722 N N . ALA A 1 95 ? -1.926 1.053 -8.205 1.00 97.06 95 ALA A N 1
ATOM 723 C CA . ALA A 1 95 ? -2.866 0.153 -7.551 1.00 97.06 95 ALA A CA 1
ATOM 724 C C . ALA A 1 95 ? -3.052 0.612 -6.098 1.00 97.06 95 ALA A C 1
ATOM 726 O O . ALA A 1 95 ? -2.073 0.883 -5.403 1.00 97.06 95 ALA A O 1
ATOM 727 N N . PHE A 1 96 ? -4.297 0.739 -5.643 1.00 97.06 96 PHE A N 1
ATOM 728 C CA . PHE A 1 96 ? -4.620 1.332 -4.347 1.00 97.06 96 PHE A CA 1
ATOM 729 C C . PHE A 1 96 ? -5.669 0.487 -3.627 1.00 97.06 96 PHE A C 1
ATOM 731 O O . PHE A 1 96 ? -6.858 0.549 -3.947 1.00 97.06 96 PHE A O 1
ATOM 738 N N . ALA A 1 97 ? -5.223 -0.263 -2.619 1.00 98.00 97 ALA A N 1
ATOM 739 C CA . ALA A 1 97 ? -6.097 -0.944 -1.674 1.00 98.00 97 ALA A CA 1
ATOM 740 C C . ALA A 1 97 ? -6.352 -0.066 -0.442 1.00 98.00 97 ALA A C 1
ATOM 742 O O . ALA A 1 97 ? -5.437 0.564 0.089 1.00 98.00 97 ALA A O 1
ATOM 743 N N . ALA A 1 98 ? -7.591 -0.037 0.036 1.00 97.44 98 ALA A N 1
ATOM 744 C CA . ALA A 1 98 ? -7.981 0.733 1.209 1.00 97.44 98 ALA A CA 1
ATOM 745 C C . ALA A 1 98 ? -8.812 -0.114 2.174 1.00 97.44 98 ALA A C 1
ATOM 747 O O . ALA A 1 98 ? -9.680 -0.879 1.762 1.00 97.44 98 ALA A O 1
ATOM 748 N N . LYS A 1 99 ? -8.585 0.074 3.477 1.00 96.94 99 LYS A N 1
ATOM 749 C CA . LYS A 1 99 ? -9.409 -0.494 4.547 1.00 96.94 99 LYS A CA 1
ATOM 750 C C . LYS A 1 99 ? -10.061 0.643 5.316 1.00 96.94 99 LYS A C 1
ATOM 752 O O . LYS A 1 99 ? -9.375 1.501 5.875 1.00 96.94 99 LYS A O 1
ATOM 757 N N . ARG A 1 100 ? -11.393 0.691 5.309 1.00 95.44 100 ARG A N 1
ATOM 758 C CA . ARG A 1 100 ? -12.125 1.726 6.047 1.00 95.44 100 ARG A CA 1
ATOM 759 C C . ARG A 1 100 ? -12.052 1.450 7.542 1.00 95.44 100 ARG A C 1
ATOM 761 O O . ARG A 1 100 ? -12.170 0.313 7.982 1.00 95.44 100 ARG A O 1
ATOM 768 N N . PHE A 1 101 ? -11.929 2.515 8.320 1.00 94.00 101 PHE A N 1
ATOM 769 C CA . PHE A 1 101 ? -12.021 2.469 9.773 1.00 94.00 101 PHE A CA 1
ATOM 770 C C . PHE A 1 101 ? -12.735 3.724 10.285 1.00 94.00 101 PHE A C 1
ATOM 772 O O . PHE A 1 101 ? -12.915 4.708 9.565 1.00 94.00 101 PHE A O 1
ATOM 779 N N . THR A 1 102 ? -13.176 3.694 11.537 1.00 93.00 102 THR A N 1
ATOM 780 C CA . THR A 1 102 ? -13.727 4.851 12.252 1.00 93.00 102 THR A CA 1
ATOM 781 C C . THR A 1 102 ? -13.212 4.805 13.680 1.00 93.00 102 THR A C 1
ATOM 783 O O . THR A 1 102 ? -13.041 3.729 14.246 1.00 93.00 102 THR A O 1
ATOM 786 N N . THR A 1 103 ? -12.907 5.965 14.247 1.00 93.38 103 THR A N 1
ATOM 787 C CA . THR A 1 103 ? -12.327 6.073 15.584 1.00 93.38 103 THR A CA 1
ATOM 788 C C . THR A 1 103 ? -12.592 7.460 16.158 1.00 93.38 103 THR A C 1
ATOM 790 O O . THR A 1 103 ? -12.719 8.430 15.411 1.00 93.38 103 THR A O 1
ATOM 793 N N . ASP A 1 104 ? -12.671 7.542 17.479 1.00 93.69 104 ASP A N 1
ATOM 794 C CA . ASP A 1 104 ? -12.672 8.772 18.272 1.00 93.69 104 ASP A CA 1
ATOM 795 C C . ASP A 1 104 ? -11.281 9.092 18.853 1.00 93.69 104 ASP A C 1
ATOM 797 O O . ASP A 1 104 ? -11.103 10.103 19.537 1.00 93.69 104 ASP A O 1
ATOM 801 N N . ALA A 1 105 ? -10.276 8.254 18.571 1.00 92.00 105 ALA A N 1
ATOM 802 C CA . ALA A 1 105 ? -8.921 8.442 19.054 1.00 92.00 105 ALA A CA 1
ATOM 803 C C . ALA A 1 105 ? -8.317 9.746 18.515 1.00 92.00 105 ALA A C 1
ATOM 805 O O . ALA A 1 105 ? -8.309 10.014 17.314 1.00 92.00 105 ALA A O 1
ATOM 806 N N . PHE A 1 106 ? -7.724 10.533 19.414 1.00 91.62 106 PHE A N 1
ATOM 807 C CA . PHE A 1 106 ? -7.054 11.785 19.052 1.00 91.62 106 PHE A CA 1
ATOM 808 C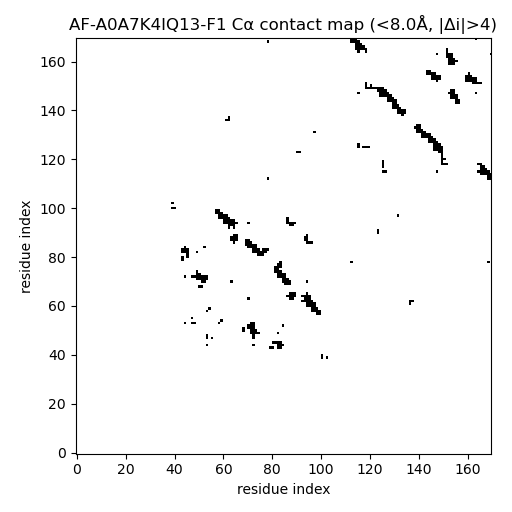 C . PHE A 1 106 ? -5.768 11.570 18.236 1.00 91.62 106 PHE A C 1
ATOM 810 O O . PHE A 1 106 ? -5.357 12.434 17.463 1.00 91.62 106 PHE A O 1
ATOM 817 N N . LYS A 1 107 ? -5.111 10.421 18.419 1.00 91.88 107 LYS A N 1
ATOM 818 C CA . LYS A 1 107 ? -3.886 10.053 17.713 1.00 91.88 107 LYS A CA 1
ATOM 819 C C . LYS A 1 107 ? -3.985 8.611 17.248 1.00 91.88 107 LYS A C 1
ATOM 821 O O . LYS A 1 107 ? -4.269 7.721 18.045 1.00 91.88 107 LYS A O 1
ATOM 826 N N . ILE A 1 108 ? -3.692 8.407 15.972 1.00 93.62 108 ILE A N 1
ATOM 827 C CA . ILE A 1 108 ? -3.622 7.099 15.330 1.00 93.62 108 ILE A CA 1
ATOM 828 C C . ILE A 1 108 ? -2.275 6.935 14.634 1.00 93.62 108 ILE A C 1
ATOM 830 O O . ILE A 1 108 ? -1.589 7.913 14.330 1.00 93.62 108 ILE A O 1
ATOM 834 N N . GLY A 1 109 ? -1.899 5.687 14.407 1.00 94.25 109 GLY A N 1
ATOM 835 C CA . GLY A 1 109 ? -0.722 5.295 13.649 1.00 94.25 109 GLY A CA 1
ATOM 836 C C . GLY A 1 109 ? -0.984 3.961 12.969 1.00 94.25 109 GLY A C 1
ATOM 837 O O . GLY A 1 109 ? -2.040 3.358 13.164 1.00 94.25 109 GLY A O 1
ATOM 838 N N . PHE A 1 110 ? -0.027 3.514 12.174 1.00 95.19 110 PHE A N 1
ATOM 839 C CA . PHE A 1 110 ? -0.056 2.204 11.548 1.00 95.19 110 PHE A CA 1
ATOM 840 C C . PHE A 1 110 ? 1.319 1.555 11.661 1.00 95.19 110 PHE A C 1
ATOM 842 O O . PHE A 1 110 ? 2.337 2.238 11.787 1.00 95.19 110 PHE A O 1
ATOM 849 N N . GLN A 1 111 ? 1.321 0.231 11.607 1.00 95.38 111 GLN A N 1
ATOM 850 C CA . GLN A 1 111 ? 2.498 -0.586 11.373 1.00 95.38 111 GLN A CA 1
ATOM 851 C C . GLN A 1 111 ? 2.176 -1.468 10.171 1.00 95.38 111 GLN A C 1
ATOM 853 O O . GLN A 1 111 ? 1.082 -2.022 10.083 1.00 95.38 111 GLN A O 1
ATOM 858 N N . VAL A 1 112 ? 3.105 -1.542 9.230 1.00 96.62 112 VAL A N 1
ATOM 859 C CA . VAL A 1 112 ? 2.951 -2.252 7.961 1.00 96.62 112 VAL A CA 1
ATOM 860 C C . VAL A 1 112 ? 4.330 -2.739 7.543 1.00 96.62 112 VAL A C 1
ATOM 862 O O . VAL A 1 112 ? 5.304 -2.038 7.801 1.00 96.62 112 VAL A O 1
ATOM 865 N N . ASN A 1 113 ? 4.398 -3.917 6.928 1.00 98.06 113 ASN A N 1
ATOM 866 C CA . ASN A 1 113 ? 5.597 -4.361 6.225 1.00 98.06 113 ASN A CA 1
ATOM 867 C C . ASN A 1 113 ? 5.394 -4.083 4.738 1.00 98.06 113 ASN A C 1
ATOM 869 O O . ASN A 1 113 ? 4.364 -4.470 4.181 1.00 98.06 113 ASN A O 1
ATOM 873 N N . VAL A 1 114 ? 6.357 -3.425 4.101 1.00 98.25 114 VAL A N 1
ATOM 874 C CA . VAL A 1 114 ? 6.304 -3.123 2.664 1.00 98.25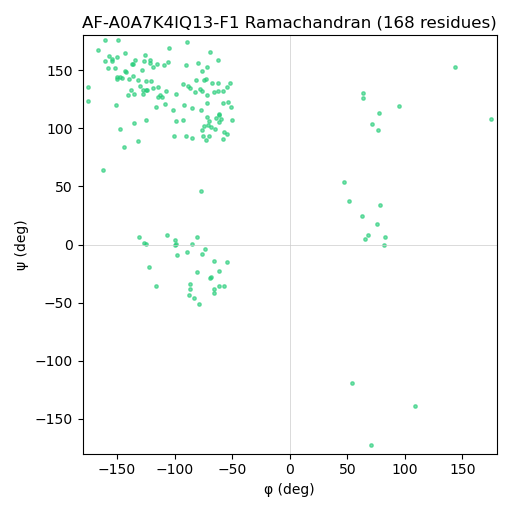 114 VAL A CA 1
ATOM 875 C C . VAL A 1 114 ? 7.541 -3.689 1.986 1.00 98.25 114 VAL A C 1
ATOM 877 O O . VAL A 1 114 ? 8.659 -3.483 2.453 1.00 98.25 114 VAL A O 1
ATOM 880 N N . ARG A 1 115 ? 7.330 -4.377 0.864 1.00 98.25 115 ARG A N 1
ATOM 881 C CA . ARG A 1 115 ? 8.378 -4.785 -0.070 1.00 98.25 115 ARG A CA 1
ATOM 882 C C . ARG A 1 115 ? 8.102 -4.136 -1.416 1.00 98.25 115 ARG A C 1
ATOM 884 O O . ARG A 1 115 ? 6.968 -4.140 -1.886 1.00 98.25 115 ARG A O 1
ATOM 891 N N . VAL A 1 116 ? 9.148 -3.579 -2.013 1.00 97.69 116 VAL A N 1
ATOM 892 C CA . VAL A 1 116 ? 9.127 -3.022 -3.368 1.00 97.69 116 VAL A CA 1
ATOM 893 C C . VAL A 1 116 ? 9.929 -3.955 -4.267 1.00 97.69 116 VAL A C 1
ATOM 895 O O . VAL A 1 116 ? 11.111 -4.169 -4.012 1.00 97.69 116 VAL A O 1
ATOM 898 N N . ASP A 1 117 ? 9.302 -4.504 -5.306 1.00 95.69 117 ASP A N 1
ATOM 899 C CA . ASP A 1 117 ? 9.934 -5.470 -6.218 1.00 95.69 117 ASP A CA 1
ATOM 900 C C . ASP A 1 117 ? 11.072 -4.870 -7.042 1.00 95.69 117 ASP A C 1
ATOM 902 O O . ASP A 1 117 ? 12.092 -5.521 -7.253 1.00 95.69 117 ASP A O 1
ATOM 906 N N . GLU A 1 118 ? 10.920 -3.624 -7.492 1.00 93.50 118 GLU A N 1
ATOM 907 C CA . GLU A 1 118 ? 11.900 -2.951 -8.339 1.00 93.50 118 GLU A CA 1
ATOM 908 C C . GLU A 1 118 ? 11.935 -1.446 -8.059 1.00 93.50 118 GLU A C 1
ATOM 910 O O . GLU A 1 118 ? 10.908 -0.811 -7.817 1.00 93.50 118 GLU A O 1
ATOM 915 N N . ILE A 1 119 ? 13.133 -0.860 -8.138 1.00 91.94 119 ILE A N 1
ATOM 916 C CA . ILE A 1 119 ? 13.317 0.591 -8.161 1.00 91.94 119 ILE A CA 1
ATOM 917 C C . ILE A 1 119 ? 13.500 1.027 -9.615 1.00 91.94 119 ILE A C 1
ATOM 919 O O . ILE A 1 119 ? 14.560 0.823 -10.201 1.00 91.94 119 ILE A O 1
ATOM 923 N N . THR A 1 120 ? 12.481 1.665 -10.189 1.00 83.62 120 THR A N 1
ATOM 924 C CA . THR A 1 120 ? 12.461 2.007 -11.623 1.00 83.62 120 THR A CA 1
ATOM 925 C C . THR A 1 120 ? 13.081 3.371 -11.961 1.00 83.62 120 THR A C 1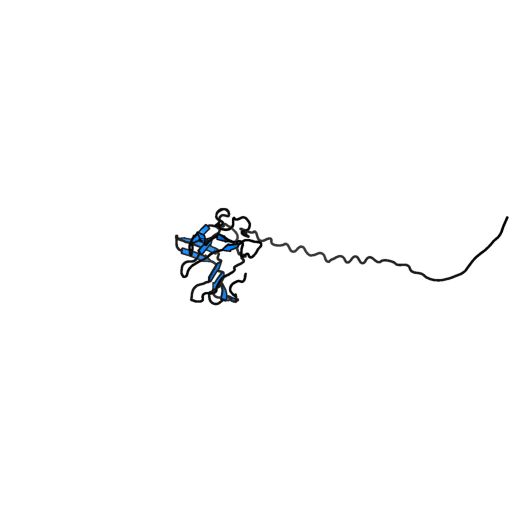
ATOM 927 O O . THR A 1 120 ? 13.203 3.720 -13.134 1.00 83.62 120 THR A O 1
ATOM 930 N N . GLY A 1 121 ? 13.452 4.182 -10.961 1.00 77.69 121 GLY A N 1
ATOM 931 C CA . GLY A 1 121 ? 13.876 5.578 -11.154 1.00 77.69 121 GLY A CA 1
ATOM 932 C C . GLY A 1 121 ? 12.729 6.526 -11.564 1.00 77.69 121 GLY A C 1
ATOM 933 O O . GLY A 1 121 ? 11.554 6.162 -11.526 1.00 77.69 121 GLY A O 1
ATOM 934 N N . GLY A 1 122 ? 13.036 7.784 -11.921 1.00 77.38 122 GLY A N 1
ATOM 935 C CA . GLY A 1 122 ? 12.062 8.773 -12.449 1.00 77.38 122 GLY A CA 1
ATOM 936 C C . GLY A 1 122 ? 11.699 9.929 -11.497 1.00 77.38 122 GLY A C 1
ATOM 937 O O . GLY A 1 122 ?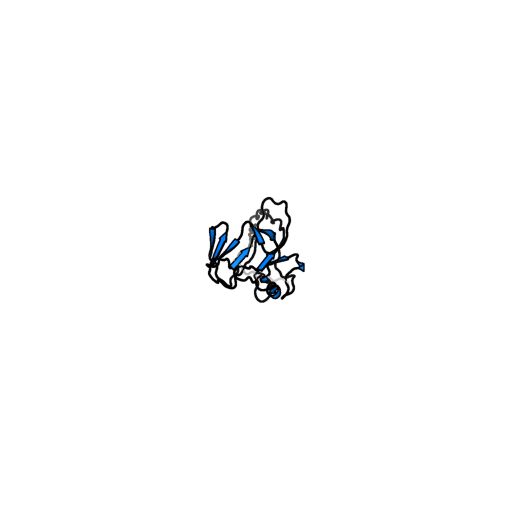 12.556 10.415 -10.763 1.00 77.38 122 GLY A O 1
ATOM 938 N N . VAL A 1 123 ? 10.418 10.325 -11.424 1.00 76.56 123 VAL A N 1
ATOM 939 C CA . VAL A 1 123 ? 9.915 11.365 -10.480 1.00 76.56 123 VAL A CA 1
ATOM 940 C C . VAL A 1 123 ? 8.727 10.935 -9.601 1.00 76.56 123 VAL A C 1
ATOM 942 O O . VAL A 1 123 ? 8.192 11.752 -8.857 1.00 76.56 123 VAL A O 1
ATOM 945 N N . GLN A 1 124 ? 8.275 9.687 -9.724 1.00 85.00 124 GLN A N 1
ATOM 946 C CA . GLN A 1 124 ? 7.141 9.134 -8.970 1.00 85.00 124 GLN A CA 1
ATOM 947 C C . GLN A 1 124 ? 7.654 8.196 -7.872 1.00 85.00 124 GLN A C 1
ATOM 949 O O . GLN A 1 124 ? 8.834 7.874 -7.841 1.00 85.00 124 GLN A O 1
ATOM 954 N N . ASP A 1 125 ? 6.796 7.772 -6.958 1.00 92.56 125 ASP A N 1
ATOM 955 C CA . ASP A 1 125 ? 7.115 6.773 -5.943 1.00 92.56 125 ASP A CA 1
ATOM 956 C C . ASP A 1 125 ? 6.817 5.344 -6.408 1.00 92.56 125 ASP A C 1
ATOM 958 O O . ASP A 1 125 ? 5.968 5.128 -7.269 1.00 92.56 125 ASP A O 1
ATOM 962 N N . ASN A 1 126 ? 7.518 4.370 -5.822 1.00 95.44 126 ASN A N 1
ATOM 963 C CA . ASN A 1 126 ? 7.324 2.948 -6.114 1.00 95.44 126 ASN A CA 1
ATOM 964 C C . ASN A 1 126 ? 6.216 2.331 -5.250 1.00 95.44 126 ASN A C 1
ATOM 966 O O . ASN A 1 126 ? 5.498 1.443 -5.699 1.00 95.44 126 ASN A O 1
ATOM 970 N N . ALA A 1 127 ? 6.075 2.798 -4.007 1.00 96.44 127 ALA A N 1
ATOM 971 C CA . ALA A 1 127 ? 5.017 2.372 -3.099 1.00 96.44 127 ALA A CA 1
ATOM 972 C C . ALA A 1 127 ? 4.706 3.455 -2.066 1.00 96.44 127 ALA A C 1
ATOM 974 O O . ALA A 1 127 ? 5.541 4.305 -1.742 1.00 96.44 127 ALA A O 1
ATOM 975 N N . ARG A 1 128 ? 3.498 3.393 -1.503 1.00 95.94 128 ARG A N 1
ATOM 976 C CA . ARG A 1 128 ? 3.047 4.336 -0.485 1.00 95.94 128 ARG A CA 1
ATOM 977 C C . ARG A 1 128 ? 2.064 3.701 0.479 1.00 95.94 128 ARG A C 1
ATOM 979 O O . ARG A 1 128 ? 1.178 2.958 0.069 1.00 95.94 128 ARG A O 1
ATOM 986 N N . VAL A 1 129 ? 2.175 4.077 1.750 1.00 97.56 129 VAL A N 1
ATOM 987 C CA . VAL A 1 129 ? 1.163 3.789 2.771 1.00 97.56 129 VAL A CA 1
ATOM 988 C C . VAL A 1 129 ? 0.787 5.084 3.476 1.00 97.56 129 VAL A C 1
ATOM 990 O O . VAL A 1 129 ? 1.652 5.883 3.837 1.00 97.56 129 VAL A O 1
ATOM 993 N N . SER A 1 130 ? -0.509 5.331 3.645 1.00 97.12 130 SER A N 1
ATOM 994 C CA . SER A 1 130 ? -1.009 6.579 4.218 1.00 97.12 130 SER A CA 1
ATOM 995 C C . SER A 1 130 ? -2.402 6.414 4.817 1.00 97.12 130 SER A C 1
ATOM 997 O O . SER A 1 130 ? -3.150 5.493 4.480 1.00 97.12 130 SER A O 1
ATOM 999 N N . PHE A 1 131 ? -2.793 7.359 5.671 1.00 96.81 131 PHE A N 1
ATOM 1000 C CA . PHE A 1 131 ? -4.210 7.571 5.943 1.00 96.81 131 PHE A CA 1
ATOM 1001 C C . PHE A 1 131 ? -4.822 8.306 4.761 1.00 96.81 131 PHE A C 1
ATOM 1003 O O . PHE A 1 131 ? -4.278 9.309 4.308 1.00 96.81 131 PHE A O 1
ATOM 1010 N N . THR A 1 132 ? -5.960 7.836 4.263 1.00 95.88 132 THR A N 1
ATOM 1011 C CA . THR A 1 132 ? -6.494 8.332 2.996 1.00 95.88 132 THR A CA 1
ATOM 1012 C C . THR A 1 132 ? -7.992 8.594 3.058 1.00 95.88 132 THR A C 1
ATOM 1014 O O . THR A 1 132 ? -8.756 7.878 3.703 1.00 95.88 132 THR A O 1
ATOM 1017 N N . LYS A 1 133 ? -8.420 9.635 2.340 1.00 95.31 133 LYS A N 1
ATOM 1018 C CA . LYS A 1 133 ? -9.815 9.953 2.050 1.00 95.31 133 LYS A CA 1
ATOM 1019 C C . LYS A 1 133 ? -10.077 9.810 0.554 1.00 95.31 133 LYS A C 1
ATOM 1021 O O . LYS A 1 133 ? -9.408 10.448 -0.257 1.00 95.31 133 LYS A O 1
ATOM 1026 N N . TRP A 1 134 ? -11.096 9.032 0.200 1.00 93.50 134 TRP A N 1
ATOM 1027 C CA . TRP A 1 134 ? -11.568 8.943 -1.180 1.00 93.50 134 TRP A CA 1
ATOM 1028 C C . TRP A 1 134 ? -12.159 10.281 -1.629 1.00 93.50 134 TRP A C 1
ATOM 1030 O O . TRP A 1 134 ? -12.977 10.859 -0.904 1.00 93.50 134 TRP A O 1
ATOM 1040 N N . THR A 1 135 ? -11.755 10.784 -2.796 1.00 94.81 135 THR A N 1
ATOM 1041 C CA . THR A 1 135 ? -12.269 12.054 -3.337 1.00 94.81 135 THR A CA 1
ATOM 1042 C C . THR A 1 135 ? -13.030 11.877 -4.645 1.00 94.81 135 THR A C 1
ATOM 1044 O O . THR A 1 135 ? -14.026 12.567 -4.846 1.00 94.81 135 THR A O 1
ATOM 1047 N N . SER A 1 136 ? -12.620 10.950 -5.515 1.00 92.56 136 SER A N 1
ATOM 1048 C CA . SER A 1 136 ? -13.368 10.564 -6.719 1.00 92.56 136 SER A CA 1
ATOM 1049 C C . SER A 1 136 ? -12.922 9.190 -7.227 1.00 92.56 136 SER A C 1
ATOM 1051 O O . SER A 1 136 ? -11.939 8.638 -6.744 1.00 92.56 136 SER A O 1
ATOM 1053 N N . LEU A 1 137 ? -13.578 8.680 -8.273 1.00 89.00 137 LEU A N 1
ATOM 1054 C CA . LEU A 1 137 ? -13.197 7.433 -8.957 1.00 89.00 137 LEU A CA 1
ATOM 1055 C C . LEU A 1 137 ? -11.735 7.383 -9.446 1.00 89.00 137 LEU A C 1
ATOM 1057 O O . LEU A 1 137 ? -11.252 6.309 -9.773 1.00 89.00 137 LEU A O 1
ATOM 1061 N N . SER A 1 138 ? -11.036 8.517 -9.512 1.00 89.31 138 SER A N 1
ATOM 1062 C CA . SER A 1 138 ? -9.646 8.601 -9.977 1.00 89.31 138 SER A CA 1
ATOM 1063 C C . SER A 1 138 ? -8.726 9.390 -9.051 1.00 89.31 138 SER A C 1
ATOM 1065 O O . SER A 1 138 ? -7.587 9.675 -9.415 1.00 89.31 138 SER A O 1
ATOM 1067 N N . THR A 1 139 ? -9.210 9.804 -7.876 1.00 92.25 139 THR A N 1
ATOM 1068 C CA . THR A 1 139 ? -8.417 10.629 -6.961 1.00 92.25 139 THR A CA 1
ATOM 1069 C C . THR A 1 139 ? -8.655 10.259 -5.506 1.00 92.25 139 THR A C 1
ATOM 1071 O O . THR A 1 139 ? -9.756 9.877 -5.090 1.00 92.25 139 THR A O 1
ATOM 1074 N N . SER A 1 140 ? -7.606 10.429 -4.714 1.00 94.56 140 SER A N 1
ATOM 1075 C CA . SER A 1 140 ? -7.645 10.342 -3.265 1.00 94.56 140 SER A CA 1
ATOM 1076 C C . SER A 1 140 ? -6.875 11.514 -2.659 1.00 94.56 140 SER A C 1
ATOM 1078 O O . SER A 1 140 ? -6.050 12.161 -3.311 1.00 94.56 140 SER A O 1
ATOM 1080 N N . ARG A 1 141 ? -7.172 11.818 -1.396 1.00 95.62 141 ARG A N 1
ATOM 1081 C CA . ARG A 1 141 ? -6.377 12.731 -0.579 1.00 95.62 141 ARG A CA 1
ATOM 1082 C C . ARG A 1 141 ? -5.719 11.952 0.538 1.00 95.62 141 ARG A C 1
ATOM 1084 O O . ARG A 1 141 ? -6.403 11.279 1.304 1.00 95.62 141 ARG A O 1
ATOM 1091 N N . GLU A 1 142 ? -4.419 12.131 0.666 1.00 93.81 142 GLU A N 1
ATOM 1092 C CA . GLU A 1 142 ? -3.604 11.387 1.613 1.00 93.81 142 GLU A CA 1
ATOM 1093 C C . GLU A 1 142 ? -3.129 12.263 2.769 1.00 93.81 142 GLU A C 1
ATOM 1095 O O . GLU A 1 142 ? -3.004 13.488 2.659 1.00 93.81 142 GLU A O 1
ATOM 1100 N N . TYR A 1 143 ? -2.858 11.607 3.888 1.00 95.38 143 TYR A N 1
ATOM 1101 C CA . TYR A 1 143 ? -2.448 12.195 5.148 1.00 95.38 143 TYR A CA 1
ATOM 1102 C C . TYR A 1 143 ? -1.332 11.342 5.750 1.00 95.38 143 TYR A C 1
ATOM 1104 O O . TYR A 1 143 ? -1.449 10.118 5.823 1.00 95.38 143 TYR A O 1
ATOM 1112 N N . ALA A 1 144 ? -0.267 12.013 6.199 1.00 94.88 144 ALA A N 1
ATOM 1113 C CA . ALA A 1 144 ? 0.928 11.388 6.768 1.00 94.88 144 ALA A CA 1
ATOM 1114 C C . ALA A 1 144 ? 1.470 10.207 5.927 1.00 94.88 144 ALA A C 1
ATOM 1116 O O . ALA A 1 144 ? 1.607 9.102 6.455 1.00 94.88 144 ALA A O 1
ATOM 1117 N N . PRO A 1 145 ? 1.742 10.403 4.620 1.00 96.62 145 PRO A N 1
ATOM 1118 C CA . PRO A 1 145 ? 2.245 9.322 3.789 1.00 96.62 145 PRO A CA 1
ATOM 1119 C C . PRO A 1 145 ? 3.659 8.913 4.212 1.00 96.62 145 PRO A C 1
ATOM 1121 O O . PRO A 1 145 ? 4.515 9.758 4.500 1.00 96.62 145 PRO A O 1
ATOM 1124 N N . VAL A 1 146 ? 3.894 7.606 4.210 1.00 97.88 146 VAL A N 1
ATOM 1125 C CA . VAL A 1 146 ? 5.221 6.996 4.162 1.00 97.88 146 VAL A CA 1
ATOM 1126 C C . VAL A 1 146 ? 5.427 6.541 2.724 1.00 97.88 146 VAL A C 1
ATOM 1128 O O . VAL A 1 146 ? 4.666 5.719 2.209 1.00 97.88 146 VAL A O 1
ATOM 1131 N N . VAL A 1 147 ? 6.410 7.144 2.066 1.00 96.94 147 VAL A N 1
ATOM 1132 C CA . VAL A 1 147 ? 6.661 7.017 0.630 1.00 96.94 147 VAL A CA 1
ATOM 1133 C C . VAL A 1 147 ? 7.948 6.235 0.422 1.00 96.94 147 VAL A C 1
ATOM 1135 O O . VAL A 1 147 ? 8.985 6.618 0.956 1.00 96.94 147 VAL A O 1
ATOM 1138 N N . PHE A 1 148 ? 7.886 5.175 -0.375 1.00 97.31 148 PHE A N 1
ATOM 1139 C CA . PHE A 1 148 ? 9.053 4.495 -0.925 1.00 97.31 148 PHE A CA 1
ATOM 1140 C C . PHE A 1 148 ? 9.362 5.162 -2.259 1.00 97.31 148 PHE A C 1
ATOM 1142 O O . PHE A 1 148 ? 8.756 4.843 -3.285 1.00 97.31 148 PHE A O 1
ATOM 1149 N N . ASP A 1 149 ? 10.246 6.157 -2.230 1.00 94.56 149 ASP A N 1
ATOM 1150 C CA . ASP A 1 149 ? 10.578 6.920 -3.424 1.00 94.56 149 ASP A CA 1
ATOM 1151 C C . ASP A 1 149 ? 11.360 6.069 -4.428 1.00 94.56 149 ASP A C 1
ATOM 1153 O O . ASP A 1 149 ? 11.880 4.994 -4.132 1.00 94.56 149 ASP A O 1
ATOM 1157 N N . ASN A 1 150 ? 11.456 6.553 -5.648 1.00 92.56 150 ASN A N 1
ATOM 1158 C CA . ASN A 1 150 ? 12.142 5.866 -6.730 1.00 92.56 150 ASN A CA 1
ATOM 1159 C C . ASN A 1 150 ? 13.670 6.007 -6.749 1.00 92.56 150 ASN A C 1
ATOM 1161 O O . ASN A 1 150 ? 14.299 5.557 -7.705 1.00 92.56 150 ASN A O 1
ATOM 1165 N N . ASN A 1 151 ? 14.265 6.620 -5.729 1.00 92.06 151 ASN A N 1
ATOM 1166 C CA . ASN A 1 151 ? 15.712 6.711 -5.553 1.00 92.06 151 ASN A CA 1
ATOM 1167 C C . ASN A 1 151 ? 16.206 5.783 -4.434 1.00 92.06 151 ASN A C 1
ATOM 1169 O O . ASN A 1 151 ? 17.374 5.854 -4.051 1.00 92.06 151 ASN A O 1
ATOM 1173 N N . GLY A 1 152 ? 15.335 4.915 -3.908 1.00 95.00 152 GLY A N 1
ATOM 1174 C CA . GLY A 1 152 ? 15.690 4.012 -2.820 1.00 95.00 152 GLY A CA 1
ATOM 1175 C C . GLY A 1 152 ? 15.709 4.711 -1.462 1.00 95.00 152 GLY A C 1
ATOM 1176 O O . GLY A 1 152 ? 16.540 4.382 -0.618 1.00 95.00 152 GLY A O 1
ATOM 1177 N N . ALA A 1 153 ? 14.834 5.691 -1.227 1.00 96.44 153 ALA A N 1
ATOM 1178 C CA . ALA A 1 153 ? 14.631 6.305 0.081 1.00 96.44 153 ALA A CA 1
ATOM 1179 C C . ALA A 1 153 ? 13.188 6.156 0.581 1.00 96.44 153 ALA A C 1
ATOM 1181 O O . ALA A 1 153 ? 12.215 6.283 -0.159 1.00 96.44 153 ALA A O 1
ATOM 1182 N N . ILE A 1 154 ? 13.060 5.908 1.884 1.00 97.88 154 ILE A N 1
ATOM 1183 C CA . ILE A 1 154 ? 11.789 5.970 2.603 1.00 97.88 154 ILE A CA 1
ATOM 1184 C C . ILE A 1 154 ? 11.649 7.386 3.151 1.00 97.88 154 ILE A C 1
ATOM 1186 O O . ILE A 1 154 ? 12.485 7.840 3.938 1.00 97.88 154 ILE A O 1
ATOM 1190 N N . VAL A 1 155 ? 10.597 8.085 2.738 1.00 97.12 155 VAL A N 1
ATOM 1191 C CA . VAL A 1 155 ? 10.391 9.513 2.990 1.00 97.12 155 VAL A CA 1
ATOM 1192 C C . VAL A 1 155 ? 9.042 9.745 3.664 1.00 97.12 155 VAL A C 1
ATOM 1194 O O . VAL A 1 155 ? 8.033 9.138 3.313 1.00 97.12 155 VAL A O 1
ATOM 1197 N N . THR A 1 156 ? 8.999 10.668 4.621 1.00 96.25 156 THR A N 1
ATOM 1198 C CA . THR A 1 156 ? 7.749 11.215 5.166 1.00 96.25 156 THR A CA 1
ATOM 1199 C C . THR A 1 156 ? 7.947 12.684 5.522 1.00 96.25 156 THR A C 1
ATOM 1201 O O . THR A 1 156 ? 9.034 13.069 5.947 1.00 96.25 156 THR A O 1
ATOM 1204 N N . ASP A 1 157 ? 6.931 13.529 5.320 1.00 93.19 157 ASP A N 1
ATOM 1205 C CA . ASP A 1 157 ? 7.010 14.976 5.610 1.00 93.19 157 ASP A CA 1
ATOM 1206 C C . ASP A 1 157 ? 8.241 15.664 4.967 1.00 93.19 157 ASP A C 1
ATOM 1208 O O . ASP A 1 157 ? 8.916 16.499 5.569 1.00 93.19 157 ASP A O 1
ATOM 1212 N N . GLY A 1 158 ? 8.606 15.237 3.750 1.00 89.19 158 GLY A N 1
ATOM 1213 C CA . GLY A 1 158 ? 9.790 15.727 3.031 1.00 89.19 158 GLY A CA 1
ATOM 1214 C C . GLY A 1 158 ? 11.139 15.336 3.652 1.00 89.19 158 GLY A C 1
ATOM 1215 O O . GLY A 1 158 ? 12.177 15.825 3.210 1.00 89.19 158 GLY A O 1
ATOM 1216 N N . LYS A 1 159 ? 11.150 14.468 4.669 1.00 96.38 159 LYS A N 1
ATOM 1217 C CA . LYS A 1 159 ? 12.354 13.984 5.351 1.00 96.38 159 LYS A CA 1
ATOM 1218 C C . LYS A 1 159 ? 12.638 12.542 4.973 1.00 96.38 159 LYS A C 1
ATOM 1220 O O . LYS A 1 159 ? 11.762 11.685 5.061 1.00 96.38 159 LYS A O 1
ATOM 1225 N N . ILE A 1 160 ? 13.890 12.279 4.620 1.00 97.12 160 ILE A N 1
ATOM 1226 C CA . ILE A 1 160 ? 14.397 10.921 4.439 1.00 97.12 160 ILE A CA 1
ATOM 1227 C C . ILE A 1 160 ? 14.519 10.274 5.820 1.00 97.12 160 ILE A C 1
ATOM 1229 O O . ILE A 1 160 ? 15.226 10.784 6.689 1.00 97.12 160 ILE A O 1
ATOM 1233 N N . LEU A 1 161 ? 13.825 9.157 6.017 1.00 97.00 161 LEU A N 1
ATOM 1234 C CA . LEU A 1 161 ? 13.930 8.331 7.216 1.00 97.00 161 LEU A CA 1
ATOM 1235 C C . LEU A 1 161 ? 15.128 7.385 7.119 1.00 97.00 161 LEU A C 1
ATOM 1237 O O . LEU A 1 161 ? 15.895 7.254 8.070 1.00 97.00 161 LEU A O 1
ATOM 1241 N N . ARG A 1 162 ? 15.275 6.724 5.966 1.00 97.81 162 ARG A N 1
ATOM 1242 C CA . ARG A 1 162 ? 16.363 5.791 5.643 1.00 97.81 162 ARG A CA 1
ATOM 1243 C C . ARG A 1 162 ? 16.385 5.480 4.148 1.00 97.81 162 ARG A C 1
ATOM 1245 O O . ARG A 1 162 ? 15.405 5.743 3.456 1.00 97.81 162 ARG A O 1
ATOM 1252 N N . SER A 1 163 ? 17.465 4.864 3.681 1.00 97.12 163 SER A N 1
ATOM 1253 C CA . SER A 1 163 ? 17.492 4.202 2.375 1.00 97.12 163 SER A CA 1
ATOM 1254 C C . SER A 1 163 ? 16.839 2.815 2.431 1.00 97.12 163 SER A C 1
ATOM 1256 O O . SER A 1 163 ? 16.784 2.196 3.503 1.00 97.12 163 SER A O 1
ATOM 1258 N N . TYR A 1 164 ? 16.378 2.343 1.276 1.00 97.25 164 TYR A N 1
ATOM 1259 C CA . TYR A 1 164 ? 15.868 1.000 1.034 1.00 97.25 164 TYR A CA 1
ATOM 1260 C C . TYR A 1 164 ? 16.398 0.466 -0.306 1.00 97.25 164 TYR A C 1
ATOM 1262 O O . TYR A 1 164 ? 16.754 1.240 -1.197 1.00 97.25 164 TYR A O 1
ATOM 1270 N N . VAL A 1 165 ? 16.458 -0.853 -0.439 1.00 97.25 165 VAL A N 1
ATOM 1271 C CA . VAL A 1 165 ? 16.741 -1.557 -1.692 1.00 97.25 165 VAL A CA 1
ATOM 1272 C C . VAL A 1 165 ? 15.522 -2.379 -2.099 1.00 97.25 165 VAL A C 1
ATOM 1274 O O . VAL A 1 165 ? 14.681 -2.716 -1.265 1.00 97.25 165 VAL A O 1
ATOM 1277 N N . ALA A 1 166 ? 15.405 -2.658 -3.395 1.00 97.31 166 ALA A N 1
ATOM 1278 C CA . ALA A 1 166 ? 14.360 -3.533 -3.909 1.00 97.31 166 ALA A CA 1
ATOM 1279 C C . ALA A 1 166 ? 14.494 -4.958 -3.344 1.00 97.31 166 ALA A C 1
ATOM 1281 O O . ALA A 1 166 ? 15.579 -5.362 -2.928 1.00 97.31 166 ALA A O 1
ATOM 1282 N N . ASP A 1 167 ? 13.398 -5.713 -3.381 1.00 97.00 167 ASP A N 1
ATOM 1283 C CA . ASP A 1 167 ? 13.317 -7.114 -2.946 1.00 97.00 167 ASP A CA 1
ATOM 1284 C C . ASP A 1 167 ? 13.605 -7.347 -1.446 1.00 97.00 167 ASP A C 1
ATOM 1286 O O . ASP A 1 167 ? 13.963 -8.439 -1.015 1.00 97.00 167 ASP A O 1
ATOM 1290 N N . GLU A 1 168 ? 13.395 -6.326 -0.613 1.00 97.56 168 GLU A N 1
ATOM 1291 C CA . GLU A 1 168 ? 13.504 -6.423 0.845 1.00 97.56 168 GLU A CA 1
ATOM 1292 C C . GLU A 1 168 ? 12.251 -5.880 1.543 1.00 97.56 168 GLU A C 1
ATOM 1294 O O . GLU A 1 168 ? 11.574 -4.982 1.038 1.00 97.56 168 GLU A O 1
ATOM 1299 N N . TRP A 1 169 ? 11.948 -6.434 2.721 1.00 97.69 169 TRP A N 1
ATOM 1300 C CA . TRP A 1 169 ? 10.865 -5.971 3.590 1.00 97.69 169 TRP A CA 1
ATOM 1301 C C . TRP A 1 169 ? 11.348 -4.871 4.540 1.00 97.69 169 TRP A C 1
ATOM 1303 O O . TRP A 1 169 ? 12.405 -5.002 5.164 1.00 97.69 169 TRP A O 1
ATOM 1313 N N . TYR A 1 170 ? 10.535 -3.824 4.685 1.00 96.88 170 TYR A N 1
ATOM 1314 C CA . TYR A 1 170 ? 10.770 -2.660 5.546 1.00 96.88 170 TYR A CA 1
ATOM 1315 C C . TYR A 1 170 ? 9.595 -2.381 6.474 1.00 96.88 170 TYR A C 1
ATOM 1317 O O . TYR A 1 170 ? 8.442 -2.629 6.044 1.00 96.88 170 TYR A O 1
#

Foldseek 3Di:
DDDDDDDDDDDDDDDDPPPPPPPPPDPPPDPPPPPPDPDQDDDQPPPDDFQAAVVVVQKDWLFQAPHVSQFGWHQVDGPDDGIDTGWHHDVVTGGDIDHDTDDPDPDDDDDDKDAQQDLPDDFAFRDKDFDWDDDDSRDIDGDQIFTRHSVQFTDTPNDTPDGHDHPDID

Mean predicted aligned error: 11.44 Å

Sequence (170 aa):
MRRILGLGILMATLLLIIATVLTTSAPNEASINSFAPNVLFADDFEGYEVGTFPFSGGWELWFNGVGDEYQMIVDNISASPTKSLQLWGLSGWAAFAAKRFTTDAFKIGFQVNVRVDEITGGVQDNARVSFTKWTSLSTSREYAPVVFDNNGAIVTDGKILRSYVADEWY

Radius of gyration: 31.98 Å; Cα contacts (8 Å, |Δi|>4): 239; chains: 1; bounding box: 55×85×91 Å

Solvent-accessible surface area (backbone atoms only — not comparable to full-atom values): 11350 Å² total; per-residue (Å²): 136,92,84,88,89,85,90,78,82,86,83,88,80,91,79,86,81,76,82,78,81,80,78,76,75,73,77,82,74,74,79,71,80,72,77,71,72,86,73,90,76,85,83,54,51,70,93,52,60,72,79,33,57,56,50,94,76,57,41,41,80,67,34,48,37,76,37,67,91,56,36,18,26,38,62,91,57,50,92,47,85,53,20,26,79,44,71,41,51,44,96,97,38,57,38,38,78,46,70,86,83,87,80,89,68,93,74,86,85,86,85,77,79,49,66,45,80,63,72,84,46,88,91,55,64,71,46,74,52,58,51,74,44,86,73,51,90,88,44,68,46,77,42,84,47,44,32,36,37,26,85,35,34,34,31,41,93,92,37,78,78,45,76,53,64,56,74,41,80,83

Secondary structure (DSSP, 8-state):
---------------------------------------S----STTS-TTS--GGGTEEEEEETT-GGGSEEESSS-SSSS-EEE---BTTB-EEEEE------S--------B-S----SSSEEEEEEEEEEEETTEEEEEEEEEEETTSEEEETTEEEEE--TT-B-

pLDDT: mean 85.21, std 19.54, range [36.22, 98.75]